Protein AF-A0A6L8U431-F1 (afdb_monomer)

Mean predicted aligned error: 9.42 Å

Foldseek 3Di:
DQVVLVVCVVPVVQQEDEDEEAPLCQVVVVVVVCLLCVPPPRHHHYHYDHDPPDPADPVPLVVDPVSVVSNVVSVVVSVCCVPPVSVVSVD

pLDDT: mean 77.89, std 9.72, range [45.16, 90.44]

Structure (mmCIF, N/CA/C/O backbone):
data_AF-A0A6L8U431-F1
#
_entry.id   AF-A0A6L8U431-F1
#
loop_
_atom_site.group_PDB
_atom_site.id
_atom_site.type_symbol
_atom_site.label_atom_id
_atom_site.label_alt_id
_atom_site.label_comp_id
_atom_site.label_asym_id
_atom_site.label_entity_id
_atom_site.label_seq_id
_atom_site.pdbx_PDB_ins_code
_atom_site.Cartn_x
_atom_site.Cartn_y
_atom_site.Cartn_z
_atom_site.occupancy
_atom_site.B_iso_or_equiv
_atom_site.auth_seq_id
_atom_site.auth_comp_id
_atom_site.auth_asym_id
_atom_site.auth_atom_id
_atom_site.pdbx_PDB_model_num
ATOM 1 N N . ALA A 1 1 ? -2.944 6.652 3.259 1.00 81.00 1 ALA A N 1
ATOM 2 C CA . ALA A 1 1 ? -3.357 5.508 4.094 1.00 81.00 1 ALA A CA 1
ATOM 3 C C . ALA A 1 1 ? -4.068 5.971 5.362 1.00 81.00 1 ALA A C 1
ATOM 5 O O . ALA A 1 1 ? -5.250 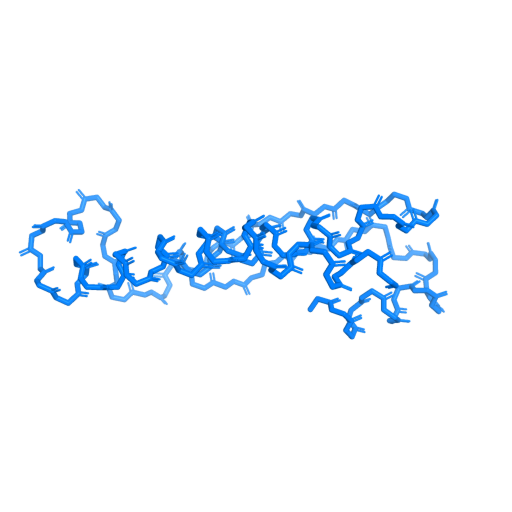5.703 5.455 1.00 81.00 1 ALA A O 1
ATOM 6 N N . VAL A 1 2 ?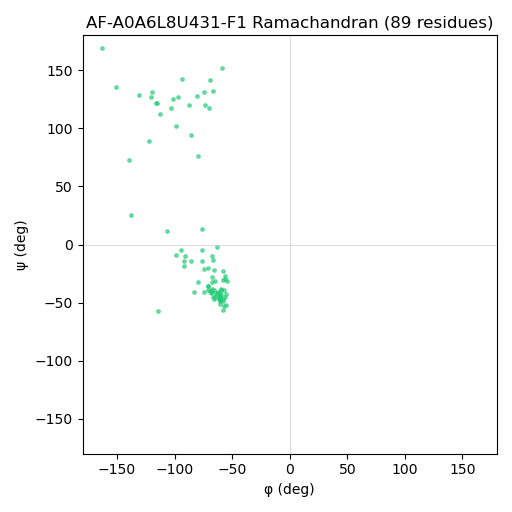 -3.422 6.716 6.272 1.00 85.56 2 VAL A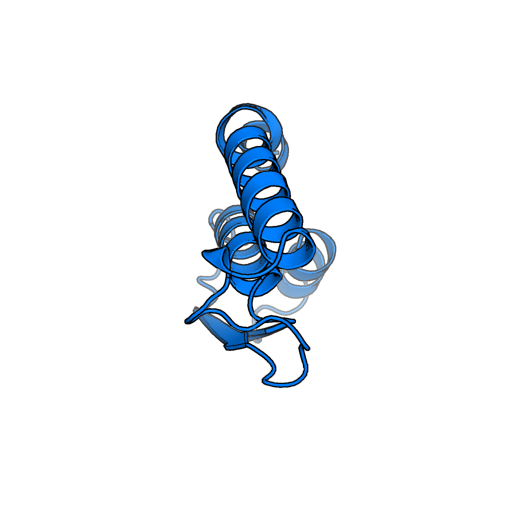 N 1
ATOM 7 C CA . VAL A 1 2 ? -4.060 7.209 7.519 1.00 85.56 2 VAL A CA 1
ATOM 8 C C . VAL A 1 2 ? -5.315 8.047 7.248 1.00 85.56 2 VAL A C 1
ATOM 10 O O . VAL A 1 2 ? -6.388 7.663 7.673 1.00 85.56 2 VAL A O 1
ATOM 13 N N . ALA A 1 3 ? -5.225 9.081 6.406 1.00 88.31 3 ALA A N 1
ATOM 14 C CA . ALA A 1 3 ? -6.403 9.881 6.043 1.00 88.31 3 ALA A CA 1
ATOM 15 C C . ALA A 1 3 ? -7.543 9.063 5.397 1.00 88.31 3 ALA A C 1
ATOM 17 O O . ALA A 1 3 ? -8.710 9.398 5.550 1.00 88.31 3 ALA A O 1
ATOM 18 N N . VAL A 1 4 ? -7.214 7.979 4.678 1.00 87.31 4 VAL A N 1
ATOM 19 C CA . VAL A 1 4 ? -8.225 7.084 4.085 1.00 87.31 4 VAL A CA 1
ATOM 20 C C . VAL A 1 4 ? -8.863 6.210 5.161 1.00 87.31 4 VAL A C 1
ATOM 22 O O . VAL A 1 4 ? -10.071 6.043 5.149 1.00 87.31 4 VAL A O 1
ATOM 25 N N . ARG A 1 5 ? -8.074 5.691 6.108 1.00 85.50 5 ARG A N 1
ATOM 26 C CA . ARG A 1 5 ? -8.578 4.972 7.284 1.00 85.50 5 ARG A CA 1
ATOM 27 C C . ARG A 1 5 ? -9.569 5.844 8.059 1.00 85.50 5 ARG A C 1
A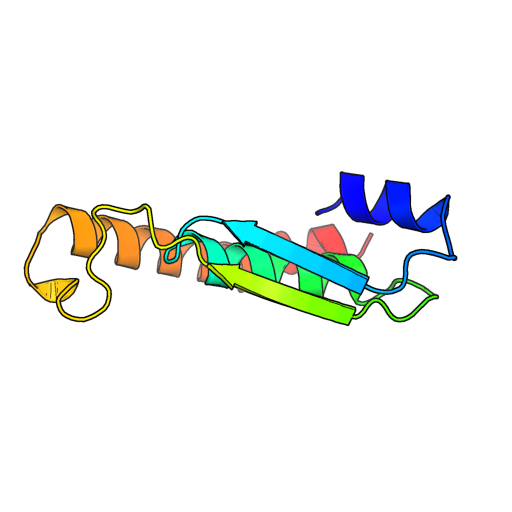TOM 29 O O . ARG A 1 5 ? -10.696 5.422 8.263 1.00 85.50 5 ARG A O 1
ATOM 36 N N . ASP A 1 6 ? -9.175 7.072 8.388 1.00 86.50 6 ASP A N 1
ATOM 37 C CA . ASP A 1 6 ? -10.015 7.984 9.170 1.00 86.50 6 ASP A CA 1
ATOM 38 C C . ASP A 1 6 ? -11.295 8.375 8.396 1.00 86.50 6 ASP A C 1
ATOM 40 O O . ASP A 1 6 ? -12.354 8.578 8.984 1.00 86.50 6 ASP A O 1
ATOM 44 N N . PHE A 1 7 ? -11.238 8.437 7.060 1.00 87.31 7 PHE A N 1
ATOM 45 C CA . PHE A 1 7 ? -12.429 8.613 6.221 1.00 87.31 7 PHE A CA 1
ATOM 46 C C . PHE A 1 7 ? -13.368 7.396 6.262 1.00 87.31 7 PHE A C 1
ATOM 48 O O . PHE A 1 7 ? -14.586 7.572 6.308 1.00 87.31 7 PHE A O 1
ATOM 55 N N . LEU A 1 8 ? -12.818 6.178 6.251 1.00 85.25 8 LEU A N 1
ATOM 56 C CA . LEU A 1 8 ? -13.592 4.933 6.308 1.00 85.25 8 LEU A CA 1
ATOM 57 C C . LEU A 1 8 ? -14.286 4.746 7.665 1.00 85.25 8 LEU A C 1
ATOM 59 O O . LEU A 1 8 ? -15.417 4.269 7.684 1.00 85.25 8 LEU A O 1
ATOM 63 N N . ASP A 1 9 ? -13.694 5.227 8.765 1.00 82.88 9 ASP A N 1
ATOM 64 C CA . ASP A 1 9 ? -14.345 5.244 10.089 1.00 82.88 9 ASP A CA 1
ATOM 65 C C . ASP A 1 9 ? -15.693 5.998 10.071 1.00 82.88 9 ASP A C 1
ATOM 67 O O . ASP A 1 9 ? -16.611 5.668 10.818 1.00 82.88 9 ASP A O 1
ATOM 71 N N . HIS A 1 10 ? -15.842 6.991 9.185 1.00 83.69 10 HIS A N 1
ATOM 72 C CA . HIS A 1 10 ? -17.064 7.788 9.040 1.00 83.69 10 HIS A CA 1
ATOM 73 C C . HIS A 1 10 ? -18.010 7.266 7.944 1.00 83.69 10 HIS A C 1
ATOM 75 O O . HIS A 1 10 ? -19.095 7.820 7.759 1.00 83.69 10 HIS A O 1
ATOM 81 N N . LYS A 1 11 ? -17.605 6.235 7.189 1.00 82.75 11 LYS A N 1
ATOM 82 C CA . LYS A 1 11 ? -18.330 5.674 6.036 1.00 82.75 11 LYS A CA 1
ATOM 83 C C . LYS A 1 11 ? -18.249 4.137 6.033 1.00 82.75 11 LYS A C 1
ATOM 85 O O . LYS A 1 11 ? -17.577 3.569 5.172 1.00 82.75 11 LYS A O 1
ATOM 90 N N . PRO A 1 12 ? -18.966 3.451 6.943 1.00 76.38 12 PRO A N 1
ATOM 91 C CA . PRO A 1 12 ? -18.898 1.992 7.078 1.00 76.38 12 PRO A CA 1
ATOM 92 C C . PRO A 1 12 ? -19.453 1.219 5.867 1.00 76.38 12 PRO A C 1
ATOM 94 O O . PRO A 1 12 ? -19.211 0.024 5.749 1.00 76.38 12 PRO A O 1
ATOM 97 N N . GLU A 1 13 ? -20.177 1.884 4.963 1.00 82.44 13 GLU A N 1
ATOM 98 C CA . GLU A 1 13 ? -20.691 1.300 3.713 1.00 82.44 13 GLU A CA 1
ATOM 99 C C . GLU A 1 13 ? -19.588 1.025 2.676 1.00 82.44 13 GLU A C 1
ATOM 101 O O . GLU A 1 13 ? -19.786 0.237 1.754 1.00 82.44 13 GLU A O 1
ATOM 106 N N . ALA A 1 14 ? -18.431 1.683 2.794 1.00 81.38 14 ALA A N 1
ATOM 107 C CA . ALA A 1 14 ? -17.323 1.514 1.862 1.00 81.38 14 ALA A CA 1
ATOM 108 C C . ALA A 1 14 ? -16.450 0.316 2.271 1.00 81.38 14 ALA A C 1
ATOM 110 O O . ALA A 1 14 ? -15.519 0.446 3.066 1.00 81.38 14 ALA A O 1
ATOM 111 N N . ASP A 1 15 ? -16.736 -0.851 1.696 1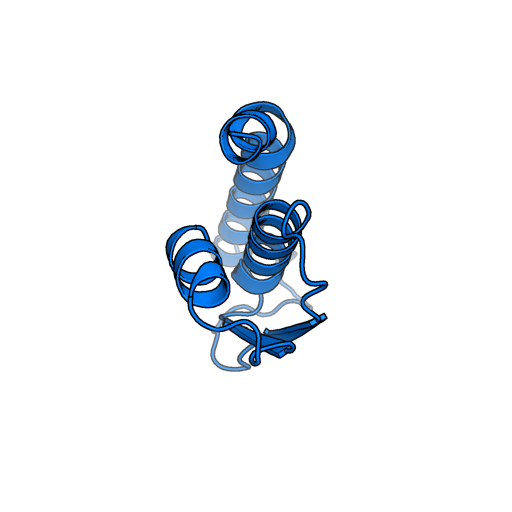.00 82.19 15 ASP A N 1
ATOM 112 C CA . ASP A 1 15 ? -16.048 -2.114 1.994 1.00 82.19 15 ASP A CA 1
ATOM 113 C C . ASP A 1 15 ? -14.841 -2.409 1.083 1.00 82.19 15 ASP A C 1
ATOM 115 O O . ASP A 1 15 ? -14.021 -3.272 1.398 1.00 82.19 15 ASP A O 1
ATOM 119 N N . THR A 1 16 ? -14.703 -1.695 -0.039 1.00 85.25 16 THR A N 1
ATOM 120 C CA . THR A 1 16 ? -13.728 -2.011 -1.089 1.00 85.25 16 THR A CA 1
ATOM 121 C C . THR A 1 16 ? -12.931 -0.781 -1.511 1.00 85.25 16 THR A C 1
ATOM 123 O O . THR A 1 16 ? -13.481 0.257 -1.876 1.00 85.25 16 THR A O 1
ATOM 126 N N . LEU A 1 17 ? -11.603 -0.912 -1.519 1.00 89.31 17 LEU A N 1
ATOM 127 C CA . LEU A 1 17 ? -10.658 0.125 -1.920 1.00 89.31 17 LEU A CA 1
ATOM 128 C C . LEU A 1 17 ? -9.801 -0.355 -3.095 1.00 89.31 17 LEU A C 1
ATOM 130 O O . LEU A 1 17 ? -9.124 -1.377 -2.997 1.00 89.31 17 LEU A O 1
ATOM 134 N N . ILE A 1 18 ? -9.751 0.422 -4.178 1.00 90.44 18 ILE A N 1
ATOM 135 C CA . ILE A 1 18 ? -8.840 0.177 -5.304 1.00 90.44 18 ILE A CA 1
ATOM 136 C C . ILE A 1 18 ? -7.670 1.158 -5.223 1.00 90.44 18 ILE A C 1
ATOM 138 O O . ILE A 1 18 ? -7.839 2.372 -5.318 1.00 90.44 18 ILE A O 1
ATOM 142 N N . LEU A 1 19 ? -6.462 0.624 -5.064 1.00 89.69 19 LEU A N 1
ATOM 143 C CA . LEU A 1 19 ? -5.219 1.382 -5.078 1.00 89.69 19 LEU A CA 1
ATOM 144 C C . LEU A 1 19 ? -4.712 1.507 -6.511 1.00 89.69 19 LEU A C 1
ATOM 146 O O . LEU A 1 19 ? -4.397 0.504 -7.151 1.00 89.69 19 LEU A O 1
ATOM 150 N N . VAL A 1 20 ? -4.578 2.743 -6.989 1.00 87.38 20 VAL A N 1
ATOM 151 C CA . VAL A 1 20 ? -3.999 3.062 -8.299 1.00 87.38 20 VAL A CA 1
ATOM 152 C C . VAL A 1 20 ? -2.712 3.854 -8.090 1.00 87.38 20 VAL A C 1
ATOM 154 O O . VAL A 1 20 ? -2.703 4.891 -7.431 1.00 87.38 20 VAL A O 1
ATOM 157 N N . SER A 1 21 ? -1.596 3.337 -8.599 1.00 84.44 21 SER A N 1
ATOM 158 C CA . SER A 1 21 ? -0.267 3.948 -8.475 1.00 84.44 21 SER A CA 1
ATOM 159 C C . SER A 1 21 ? 0.699 3.345 -9.496 1.00 84.44 21 SER A C 1
ATOM 161 O O . SER A 1 21 ? 0.400 2.315 -10.099 1.00 84.44 21 SER A O 1
ATOM 163 N N . SER A 1 22 ? 1.879 3.945 -9.662 1.00 79.56 22 SER A N 1
ATOM 164 C CA . SER A 1 22 ? 2.945 3.394 -10.509 1.00 79.56 22 SER A CA 1
ATOM 165 C C . SER A 1 22 ? 3.373 1.986 -10.050 1.00 79.56 22 SER A C 1
ATOM 167 O O . SER A 1 22 ? 3.320 1.713 -8.845 1.00 79.56 22 SER A O 1
ATOM 169 N N . PRO A 1 23 ? 3.871 1.111 -10.944 1.00 76.44 23 PRO A N 1
ATOM 170 C CA . PRO A 1 23 ? 4.207 -0.275 -10.609 1.00 76.44 23 PRO A CA 1
ATOM 171 C C . PRO A 1 23 ? 5.265 -0.400 -9.505 1.00 76.44 23 PRO A C 1
ATOM 173 O O . PRO A 1 23 ? 5.137 -1.260 -8.635 1.00 76.44 23 PRO A O 1
ATOM 176 N N . ALA A 1 24 ? 6.265 0.489 -9.509 1.00 70.75 24 ALA A N 1
ATOM 177 C CA . ALA A 1 24 ? 7.304 0.570 -8.482 1.00 70.75 24 ALA A CA 1
ATOM 178 C C . ALA A 1 24 ? 6.675 0.797 -7.092 1.00 70.75 24 ALA A C 1
ATOM 180 O O . ALA A 1 24 ? 6.749 -0.048 -6.196 1.00 70.75 24 ALA A O 1
ATOM 181 N N . HIS A 1 25 ? 5.884 1.865 -6.970 1.00 81.00 25 HIS A N 1
ATOM 182 C CA . HIS A 1 25 ? 5.275 2.265 -5.701 1.00 81.00 25 HIS A CA 1
ATOM 183 C C . HIS A 1 25 ? 4.074 1.424 -5.269 1.00 81.00 25 HIS A C 1
ATOM 185 O O . HIS A 1 25 ? 3.696 1.481 -4.096 1.00 81.00 25 HIS A O 1
ATOM 191 N N . MET A 1 26 ? 3.496 0.617 -6.164 1.00 85.56 26 MET A N 1
ATOM 192 C CA . MET A 1 26 ? 2.322 -0.201 -5.860 1.00 85.56 26 MET A CA 1
ATOM 193 C C . MET A 1 26 ? 2.595 -1.198 -4.731 1.00 85.56 26 MET A C 1
ATOM 195 O O . MET A 1 26 ? 1.780 -1.332 -3.820 1.00 85.56 26 MET A O 1
ATOM 199 N N . ARG A 1 27 ? 3.770 -1.844 -4.723 1.00 82.00 27 ARG A N 1
ATOM 200 C CA . ARG A 1 27 ? 4.140 -2.805 -3.665 1.00 82.00 27 ARG A CA 1
ATOM 201 C C . ARG A 1 27 ? 4.160 -2.151 -2.287 1.00 82.00 27 ARG A C 1
ATOM 203 O O . ARG A 1 27 ? 3.587 -2.676 -1.332 1.00 82.00 27 ARG A O 1
ATOM 210 N N . ARG A 1 28 ? 4.796 -0.983 -2.184 1.00 83.88 28 ARG A N 1
ATOM 211 C CA . ARG A 1 28 ? 4.878 -0.232 -0.928 1.00 83.88 28 ARG A CA 1
ATOM 212 C C . ARG A 1 28 ? 3.511 0.313 -0.518 1.00 83.88 28 ARG A C 1
ATOM 214 O O . ARG A 1 28 ? 3.157 0.221 0.653 1.00 83.88 28 ARG A O 1
ATOM 221 N N . ALA A 1 29 ? 2.733 0.836 -1.464 1.00 86.88 29 ALA A N 1
ATOM 222 C CA . ALA A 1 29 ? 1.375 1.302 -1.205 1.00 86.88 29 ALA A CA 1
ATOM 223 C C . ALA A 1 29 ? 0.505 0.173 -0.635 1.00 86.88 29 ALA A C 1
ATOM 225 O O . ALA A 1 29 ? -0.089 0.350 0.427 1.00 86.88 29 ALA A O 1
ATOM 226 N N . ALA A 1 30 ? 0.514 -1.006 -1.264 1.00 86.94 30 ALA A N 1
ATOM 227 C CA . ALA A 1 30 ? -0.210 -2.178 -0.785 1.00 86.94 30 ALA A CA 1
ATOM 228 C C . ALA A 1 30 ? 0.185 -2.546 0.653 1.00 86.94 30 ALA A C 1
ATOM 230 O O . ALA A 1 30 ? -0.687 -2.764 1.490 1.00 86.94 30 ALA A O 1
ATOM 231 N N . LEU A 1 31 ? 1.483 -2.561 0.974 1.00 85.50 31 LEU A N 1
ATOM 232 C CA . LEU A 1 31 ? 1.971 -2.867 2.322 1.00 85.50 31 LEU A CA 1
ATOM 233 C C . LEU A 1 31 ? 1.472 -1.852 3.366 1.00 85.50 31 LEU A C 1
ATOM 235 O O . LEU A 1 31 ? 0.995 -2.242 4.434 1.00 85.50 31 LEU A O 1
ATOM 239 N N . ILE A 1 32 ? 1.563 -0.555 3.055 1.00 87.44 32 ILE A N 1
ATOM 240 C CA . ILE A 1 32 ? 1.152 0.526 3.960 1.00 87.44 32 ILE A CA 1
ATOM 241 C C . ILE A 1 32 ? -0.360 0.481 4.197 1.00 87.44 32 ILE A C 1
ATOM 243 O O . ILE A 1 32 ? -0.797 0.559 5.344 1.00 87.44 32 ILE A O 1
ATOM 247 N N . PHE A 1 33 ? -1.162 0.338 3.139 1.00 90.00 33 PHE A N 1
ATOM 248 C CA . PHE A 1 33 ? -2.621 0.294 3.253 1.00 90.00 33 PHE A CA 1
ATOM 249 C C . PHE A 1 33 ? -3.105 -0.957 3.984 1.00 90.00 33 PHE A C 1
ATOM 251 O O . PHE A 1 33 ? -3.888 -0.826 4.921 1.00 90.00 33 PHE A O 1
ATOM 258 N N . ASN A 1 34 ? -2.562 -2.138 3.659 1.00 86.94 34 ASN A N 1
ATOM 259 C CA . ASN A 1 34 ? -2.843 -3.359 4.420 1.00 86.94 34 ASN A CA 1
ATOM 260 C C . ASN A 1 34 ? -2.529 -3.167 5.904 1.00 86.94 34 ASN A C 1
ATOM 262 O O . ASN A 1 34 ? -3.297 -3.577 6.767 1.00 86.94 34 ASN A O 1
ATOM 266 N N . ARG A 1 35 ? -1.404 -2.519 6.230 1.00 85.31 35 ARG A N 1
ATOM 267 C CA . ARG A 1 35 ? -1.010 -2.309 7.623 1.00 85.31 35 ARG A CA 1
ATOM 268 C C . ARG A 1 35 ? -1.888 -1.292 8.349 1.00 85.31 35 ARG A C 1
ATOM 270 O O . ARG A 1 35 ? -2.145 -1.505 9.534 1.00 85.31 35 ARG A O 1
ATOM 277 N N . ALA A 1 36 ? -2.292 -0.216 7.679 1.00 87.00 36 ALA A N 1
ATOM 278 C CA . ALA A 1 36 ? -3.120 0.845 8.248 1.00 87.00 36 ALA A CA 1
ATOM 279 C C . ALA A 1 36 ? -4.569 0.394 8.486 1.00 87.00 36 ALA A C 1
ATOM 281 O O . ALA A 1 36 ? -5.166 0.791 9.480 1.00 87.00 36 ALA A O 1
ATOM 282 N N . LEU A 1 37 ? -5.105 -0.457 7.606 1.00 85.00 37 LEU A N 1
ATOM 283 C CA . LEU A 1 37 ? -6.483 -0.951 7.683 1.00 85.00 37 LEU A CA 1
ATOM 284 C C . LEU A 1 37 ? -6.616 -2.263 8.476 1.00 85.00 37 LEU A C 1
ATOM 286 O O . LEU A 1 37 ? -7.718 -2.653 8.827 1.00 85.00 37 LEU A O 1
ATOM 290 N N . ARG A 1 38 ? -5.508 -2.928 8.835 1.00 82.38 38 ARG A N 1
ATOM 291 C CA . ARG A 1 38 ? -5.516 -4.224 9.548 1.00 82.38 38 ARG A CA 1
ATOM 292 C C . ARG A 1 38 ? -6.317 -4.247 10.855 1.00 82.38 38 ARG A C 1
ATOM 294 O O . ARG A 1 38 ? -6.774 -5.312 11.250 1.00 82.38 38 ARG A O 1
ATOM 301 N N . TYR A 1 39 ? -6.386 -3.121 11.561 1.00 76.44 39 TYR A N 1
ATOM 302 C CA . TYR A 1 39 ? -7.049 -3.021 12.867 1.00 76.44 39 TYR A CA 1
ATOM 303 C C . TYR A 1 39 ? -8.384 -2.278 12.802 1.00 76.44 39 TYR A C 1
ATOM 305 O O . TYR A 1 39 ? -8.920 -1.904 13.839 1.00 76.44 39 TYR A O 1
ATOM 313 N N . GLN A 1 40 ? -8.897 -2.038 11.596 1.00 77.62 40 GLN A N 1
ATOM 314 C CA . GLN A 1 40 ? -10.231 -1.488 11.428 1.00 77.62 40 GLN A CA 1
ATOM 315 C C . GLN A 1 40 ? -11.283 -2.525 11.851 1.00 77.62 40 GLN A C 1
ATOM 317 O O . GLN A 1 40 ? -11.094 -3.718 11.597 1.00 77.62 40 GLN A O 1
ATOM 322 N N . PRO A 1 41 ? -12.374 -2.097 12.510 1.00 74.56 41 PRO A N 1
ATOM 323 C CA . PRO A 1 41 ? -13.437 -2.999 12.947 1.00 74.56 41 PRO A CA 1
ATOM 324 C C . PRO A 1 41 ? -14.211 -3.597 11.764 1.00 74.56 41 PRO A C 1
ATOM 326 O O . PRO A 1 41 ? -14.711 -4.716 11.864 1.00 74.56 41 PRO A O 1
ATOM 329 N N . VAL A 1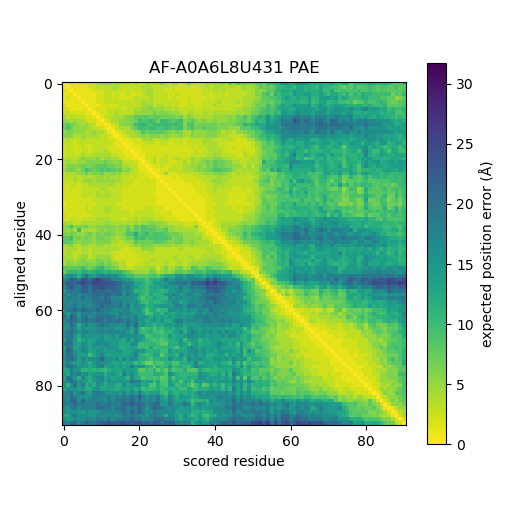 42 ? -14.276 -2.877 10.640 1.00 77.69 42 VAL A N 1
ATOM 330 C CA . VAL A 1 42 ? -14.888 -3.348 9.394 1.00 77.69 42 VAL A CA 1
ATOM 331 C C . VAL A 1 42 ? -13.791 -3.887 8.466 1.00 77.69 42 VAL A C 1
ATOM 333 O O . VAL A 1 42 ? -12.808 -3.183 8.215 1.00 77.69 42 VAL A O 1
ATOM 336 N N . PRO A 1 43 ? -13.914 -5.125 7.951 1.00 76.38 43 PRO A N 1
ATOM 337 C CA . PRO A 1 43 ? -12.948 -5.673 7.009 1.00 76.38 43 PRO A CA 1
ATOM 338 C C . PRO A 1 43 ? -13.052 -4.955 5.658 1.00 76.38 43 PRO A C 1
ATOM 340 O O . PRO A 1 43 ? -14.073 -5.038 4.983 1.00 76.38 43 PRO A O 1
ATOM 343 N N . VAL A 1 44 ? -11.977 -4.274 5.253 1.00 82.38 44 VAL A N 1
ATOM 344 C CA . VAL A 1 44 ? -11.890 -3.571 3.963 1.00 82.38 44 VAL A CA 1
ATOM 345 C C . VAL A 1 44 ? -11.091 -4.409 2.965 1.00 82.38 44 VAL A C 1
ATOM 347 O O . VAL A 1 44 ? -9.940 -4.771 3.225 1.00 82.38 44 VAL A O 1
ATOM 350 N N . THR A 1 45 ? -11.676 -4.686 1.802 1.00 85.62 45 THR A N 1
ATOM 351 C CA . THR A 1 45 ? -11.022 -5.381 0.688 1.00 85.62 45 THR A CA 1
ATOM 352 C C . THR A 1 45 ? -10.148 -4.412 -0.101 1.00 85.62 45 THR A C 1
ATOM 354 O O . THR A 1 45 ? -10.605 -3.355 -0.529 1.00 85.62 45 THR A O 1
ATOM 357 N N . ILE A 1 46 ? -8.878 -4.766 -0.323 1.00 87.50 46 ILE A N 1
ATOM 358 C CA . ILE A 1 46 ? -7.906 -3.909 -1.017 1.00 87.50 46 ILE A CA 1
ATOM 359 C C . ILE A 1 46 ? -7.530 -4.533 -2.366 1.00 87.50 46 ILE A C 1
ATOM 361 O O . ILE A 1 46 ? -6.839 -5.550 -2.416 1.00 87.50 46 ILE A O 1
ATOM 365 N N . GLY A 1 47 ? -7.931 -3.890 -3.462 1.00 87.31 47 GLY A N 1
ATOM 366 C CA . GLY A 1 47 ? -7.480 -4.191 -4.821 1.00 87.31 47 GLY A CA 1
ATOM 367 C C . GLY A 1 47 ? -6.291 -3.317 -5.225 1.00 87.31 47 GLY A C 1
ATOM 368 O O . GLY A 1 47 ? -6.238 -2.141 -4.881 1.00 87.31 47 GLY A O 1
ATOM 369 N N . CYS A 1 48 ? -5.326 -3.866 -5.966 1.00 86.12 48 CYS A N 1
ATOM 370 C CA . CYS A 1 48 ? -4.178 -3.117 -6.489 1.00 86.12 48 CYS A CA 1
ATOM 371 C C . CYS A 1 48 ? -4.218 -3.095 -8.019 1.00 86.12 48 CYS A C 1
ATOM 373 O O . CYS A 1 48 ? -4.174 -4.148 -8.649 1.00 86.12 48 CYS A O 1
ATOM 375 N N . SER A 1 49 ? -4.252 -1.901 -8.610 1.00 85.56 49 SER A N 1
ATOM 376 C CA . SER A 1 49 ? -4.256 -1.685 -10.058 1.00 85.56 49 SER A CA 1
ATOM 377 C C . SER A 1 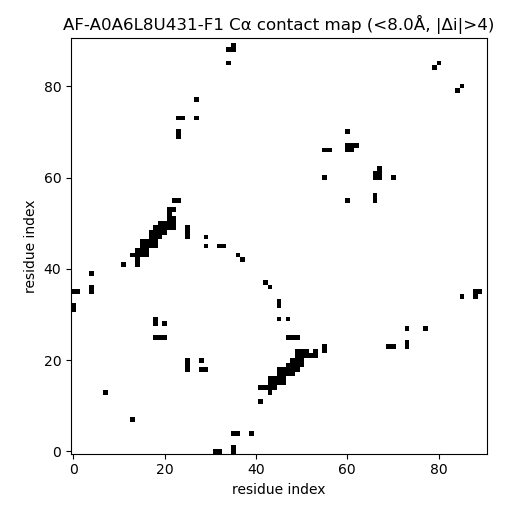49 ? -3.062 -0.811 -10.455 1.00 85.56 49 SER A C 1
ATOM 379 O O . SER A 1 49 ? -3.159 0.421 -10.428 1.00 85.56 49 SER A O 1
ATOM 381 N N . PRO A 1 50 ? -1.892 -1.408 -10.753 1.00 78.69 50 PRO A N 1
ATOM 382 C CA . PRO A 1 50 ? -0.710 -0.645 -11.131 1.00 78.69 50 PRO A CA 1
ATOM 383 C C . PRO A 1 50 ? -0.927 0.045 -12.481 1.00 78.69 50 PRO A C 1
ATOM 385 O O . PRO A 1 50 ? -1.365 -0.578 -13.444 1.00 78.69 50 PRO A O 1
ATOM 388 N N . SER A 1 51 ? -0.609 1.335 -12.570 1.00 73.94 51 SER A N 1
ATOM 389 C CA . SER A 1 51 ? -0.728 2.087 -13.818 1.00 73.94 51 SER A CA 1
ATOM 390 C C . SER A 1 51 ? 0.397 1.710 -14.784 1.00 73.94 51 SER A C 1
ATOM 392 O O . SER A 1 51 ? 1.567 1.791 -14.417 1.00 73.94 51 SER A O 1
ATOM 394 N N . SER A 1 52 ? 0.071 1.405 -16.040 1.00 61.12 52 SER A N 1
ATOM 395 C CA . SER A 1 52 ? 1.055 1.121 -17.103 1.00 61.12 52 SER A CA 1
ATOM 396 C C . SER A 1 52 ? 1.894 2.343 -17.515 1.00 61.12 52 SER A C 1
ATOM 398 O O . SER A 1 52 ? 2.872 2.210 -18.245 1.00 61.12 52 SER A O 1
ATOM 400 N N . TYR A 1 53 ? 1.528 3.537 -17.039 1.00 52.84 53 TYR A N 1
ATOM 401 C CA . TYR A 1 53 ? 2.237 4.795 -17.270 1.00 52.84 53 TYR A CA 1
ATOM 402 C C . TYR A 1 53 ? 3.451 4.920 -16.337 1.00 52.84 53 TYR A C 1
ATOM 404 O O . TYR A 1 53 ? 3.441 5.631 -15.334 1.00 52.84 53 TYR A O 1
ATOM 412 N N . SER A 1 54 ? 4.521 4.197 -16.649 1.00 55.16 54 SER A N 1
ATOM 413 C CA . SER A 1 54 ? 5.837 4.467 -16.074 1.00 55.16 54 SER A CA 1
ATOM 414 C C . SER A 1 54 ? 6.921 4.052 -17.056 1.00 55.16 54 SER A C 1
ATOM 416 O O . SER A 1 54 ? 6.870 2.943 -17.577 1.00 55.16 54 SER A O 1
ATOM 418 N N . GLY A 1 55 ? 7.943 4.889 -17.251 1.00 57.75 55 GLY A N 1
ATOM 419 C CA . GLY A 1 55 ? 9.151 4.516 -18.005 1.00 57.75 55 GLY A CA 1
ATOM 420 C C . GLY A 1 55 ? 9.966 3.379 -17.364 1.00 57.75 55 GLY A C 1
ATOM 421 O O . GLY A 1 55 ? 10.976 2.962 -17.927 1.00 57.75 55 GLY A O 1
ATOM 422 N N . PHE A 1 56 ? 9.525 2.890 -16.201 1.00 63.25 56 PHE A N 1
ATOM 423 C CA . PHE A 1 56 ? 10.092 1.767 -15.472 1.00 63.25 56 PHE A CA 1
ATOM 424 C C . PHE A 1 56 ? 9.741 0.450 -16.165 1.00 63.25 56 PHE A C 1
ATOM 426 O O . PHE A 1 56 ? 8.567 0.103 -16.307 1.00 63.25 56 PHE A O 1
ATOM 433 N N . ASN A 1 57 ? 10.768 -0.294 -16.572 1.00 65.00 57 ASN A N 1
ATOM 434 C CA . ASN A 1 57 ? 10.607 -1.616 -17.160 1.00 65.00 57 ASN A CA 1
ATOM 435 C C . ASN A 1 57 ? 10.854 -2.699 -16.091 1.00 65.00 57 ASN A C 1
ATOM 437 O O . ASN A 1 57 ? 12.016 -2.992 -15.788 1.00 65.00 57 ASN A O 1
ATOM 441 N N . PRO A 1 58 ? 9.801 -3.323 -15.528 1.00 66.25 58 PRO A N 1
ATOM 442 C CA . PRO A 1 58 ? 9.952 -4.320 -14.472 1.00 66.25 58 PRO A CA 1
ATOM 443 C C . PRO A 1 58 ? 10.658 -5.599 -14.941 1.00 66.25 58 PRO A C 1
ATOM 445 O O . PRO A 1 58 ? 11.238 -6.290 -14.111 1.00 66.25 58 PRO A O 1
ATOM 448 N N . ASP A 1 59 ? 10.674 -5.898 -16.242 1.00 68.31 59 ASP A N 1
ATOM 449 C CA . ASP A 1 59 ? 11.306 -7.110 -16.783 1.00 68.31 59 ASP A CA 1
ATOM 450 C C . ASP A 1 59 ? 12.802 -6.929 -17.052 1.00 68.31 59 ASP A C 1
ATOM 452 O O . ASP A 1 59 ? 13.516 -7.896 -17.306 1.00 68.31 59 ASP A O 1
ATOM 456 N N . LYS A 1 60 ? 13.293 -5.683 -17.056 1.00 75.25 60 LYS A N 1
ATOM 457 C CA . LYS A 1 60 ? 14.690 -5.346 -17.380 1.00 75.25 60 LYS A CA 1
ATOM 458 C C . LYS A 1 60 ? 15.269 -4.284 -16.450 1.00 75.25 60 LYS A C 1
ATOM 460 O O . LYS A 1 60 ? 16.223 -3.602 -16.824 1.00 75.25 60 LYS A O 1
ATOM 465 N N . TRP A 1 61 ? 14.734 -4.168 -15.237 1.00 72.38 61 TRP A N 1
ATOM 466 C CA . TRP A 1 61 ? 15.130 -3.150 -14.259 1.00 72.38 61 TRP A CA 1
ATOM 467 C C . TRP A 1 61 ? 16.635 -3.176 -13.939 1.00 72.38 61 TRP A C 1
ATOM 469 O O . TRP A 1 61 ? 17.222 -2.145 -13.637 1.00 72.38 61 TRP A O 1
ATOM 479 N N . TRP A 1 62 ? 17.297 -4.332 -14.071 1.00 75.56 62 TRP A N 1
ATOM 480 C CA . TRP A 1 62 ? 18.743 -4.478 -13.863 1.00 75.56 62 TRP A CA 1
ATOM 481 C C . TRP A 1 62 ? 19.611 -3.941 -15.013 1.00 75.56 62 TRP A C 1
ATOM 483 O O . TRP A 1 62 ? 20.835 -3.979 -14.921 1.00 75.56 62 TRP A O 1
ATOM 493 N N . ARG A 1 63 ? 19.020 -3.481 -16.124 1.00 78.94 63 ARG A N 1
ATOM 494 C CA . ARG A 1 63 ? 19.773 -2.986 -17.291 1.00 78.94 63 ARG A CA 1
ATOM 495 C C . ARG A 1 63 ? 20.039 -1.484 -17.265 1.00 78.94 63 ARG A C 1
ATOM 497 O O . ARG A 1 63 ? 20.910 -1.026 -18.000 1.00 78.94 63 ARG A O 1
ATOM 504 N N . ARG A 1 64 ? 19.299 -0.711 -16.466 1.00 75.44 64 ARG A N 1
ATOM 505 C CA . ARG A 1 64 ? 19.436 0.750 -16.380 1.00 75.44 64 ARG A CA 1
ATOM 506 C C . ARG A 1 64 ? 19.813 1.155 -14.966 1.00 75.44 64 ARG A C 1
ATOM 508 O O . ARG A 1 64 ? 19.173 0.741 -14.007 1.00 75.44 64 ARG A O 1
ATOM 515 N N . LYS A 1 65 ? 20.831 2.007 -14.836 1.00 77.75 65 LYS A N 1
ATOM 516 C CA . LYS A 1 65 ? 21.303 2.504 -13.534 1.00 77.75 65 LYS A CA 1
ATOM 517 C C . LYS A 1 65 ? 20.187 3.195 -12.741 1.00 77.75 65 LYS A C 1
ATOM 519 O O . LYS A 1 65 ? 20.093 2.993 -11.536 1.00 77.75 65 LYS A O 1
ATOM 524 N N . GLU A 1 66 ? 19.340 3.957 -13.426 1.00 75.31 66 GLU A N 1
ATOM 525 C CA . GLU A 1 66 ? 18.173 4.643 -12.855 1.00 75.31 66 GLU A CA 1
ATOM 526 C C . GLU A 1 66 ? 17.169 3.652 -12.245 1.00 75.31 66 GLU A C 1
ATOM 528 O O . GLU A 1 66 ? 16.763 3.803 -11.093 1.00 75.31 66 GLU A O 1
ATOM 533 N N . ASP A 1 67 ? 16.834 2.588 -12.980 1.00 71.81 67 ASP A N 1
ATOM 534 C CA . ASP A 1 67 ? 15.897 1.556 -12.529 1.00 71.81 67 ASP A CA 1
ATOM 535 C C . ASP A 1 67 ? 16.477 0.741 -11.360 1.00 71.81 67 ASP A C 1
ATOM 537 O O . ASP A 1 67 ? 15.768 0.463 -10.392 1.00 71.81 67 ASP A O 1
ATOM 541 N N . ILE A 1 68 ? 17.781 0.433 -11.384 1.00 79.75 68 ILE A N 1
ATOM 542 C CA . ILE A 1 68 ? 18.487 -0.217 -10.264 1.00 79.75 68 ILE A CA 1
ATOM 543 C C . ILE A 1 68 ? 18.410 0.652 -9.005 1.00 79.75 68 ILE A C 1
ATOM 545 O O . ILE A 1 68 ? 18.067 0.155 -7.931 1.00 79.75 68 ILE A O 1
ATOM 549 N N . GLN A 1 69 ? 18.723 1.946 -9.123 1.00 81.19 69 GLN A N 1
ATOM 550 C CA . GLN A 1 69 ? 18.668 2.879 -7.996 1.00 81.19 69 GLN A CA 1
ATOM 551 C C . GLN A 1 69 ? 17.249 3.007 -7.439 1.00 81.19 69 GLN A C 1
ATOM 553 O O . GLN A 1 69 ? 17.073 3.008 -6.218 1.00 81.19 69 GLN A O 1
ATOM 558 N N . SER A 1 70 ? 16.244 3.056 -8.316 1.00 77.62 70 SER A N 1
ATOM 559 C CA . SER A 1 70 ? 14.834 3.099 -7.928 1.00 77.62 70 SER A CA 1
ATOM 560 C C . SER A 1 70 ? 14.438 1.854 -7.127 1.00 77.62 70 SER A C 1
ATOM 562 O O . SER A 1 70 ? 13.961 1.972 -5.997 1.00 77.62 70 SER A O 1
ATOM 564 N N . VAL A 1 71 ? 14.751 0.659 -7.644 1.00 77.56 71 VAL A N 1
ATOM 565 C CA . VAL A 1 71 ? 14.446 -0.620 -6.985 1.00 77.56 71 VAL A CA 1
ATOM 566 C C . VAL A 1 71 ? 15.159 -0.735 -5.634 1.00 77.56 71 VAL A C 1
ATOM 568 O O . VAL A 1 71 ? 14.523 -1.058 -4.632 1.00 77.56 71 VAL A O 1
ATOM 571 N N . MET A 1 72 ? 16.457 -0.423 -5.560 1.00 82.06 72 MET A N 1
ATOM 572 C CA . MET A 1 72 ? 17.220 -0.482 -4.304 1.00 82.06 72 MET A CA 1
ATOM 573 C C . MET A 1 72 ? 16.713 0.519 -3.260 1.00 82.06 72 MET A C 1
ATOM 575 O O . MET A 1 72 ? 16.552 0.162 -2.092 1.00 82.06 72 MET A O 1
ATOM 579 N N . SER A 1 73 ? 16.407 1.756 -3.669 1.00 81.44 73 SER A N 1
ATOM 580 C CA . SER A 1 73 ? 15.806 2.757 -2.779 1.00 81.44 73 SER A CA 1
ATOM 581 C C . SER A 1 73 ? 14.465 2.274 -2.230 1.00 81.44 73 SER A C 1
ATOM 583 O O . SER A 1 73 ? 14.157 2.475 -1.055 1.00 81.44 73 SER A O 1
ATOM 585 N N . GLU A 1 74 ? 13.667 1.613 -3.063 1.00 78.00 74 GLU A N 1
ATOM 586 C CA . GLU A 1 74 ? 12.369 1.089 -2.668 1.00 78.00 74 GLU A CA 1
ATOM 587 C C . GLU A 1 74 ? 12.484 -0.088 -1.695 1.00 78.00 74 GLU A C 1
ATOM 589 O O . GLU A 1 74 ? 11.766 -0.108 -0.695 1.00 78.00 74 GLU A O 1
ATOM 594 N N . TYR A 1 75 ? 13.442 -0.999 -1.897 1.00 81.19 75 TYR A N 1
ATOM 595 C CA . TYR A 1 75 ? 13.743 -2.057 -0.926 1.00 81.19 75 TYR A CA 1
ATOM 596 C C . TYR A 1 75 ? 14.189 -1.490 0.424 1.00 81.19 75 TYR A C 1
ATOM 598 O O . TYR A 1 75 ? 13.672 -1.915 1.455 1.00 81.19 75 TYR A O 1
ATOM 606 N N . LEU A 1 76 ? 15.078 -0.491 0.439 1.00 84.44 76 LEU A N 1
ATOM 607 C CA . LEU A 1 76 ? 15.500 0.170 1.680 1.00 84.44 76 LEU A CA 1
ATOM 608 C C . LEU A 1 76 ? 14.316 0.816 2.409 1.00 84.44 76 LEU A C 1
ATOM 610 O O . LEU A 1 76 ? 14.176 0.655 3.620 1.00 84.44 76 LEU A O 1
ATOM 614 N N . LYS A 1 77 ? 13.424 1.493 1.676 1.00 79.50 77 LYS A N 1
ATOM 615 C CA . LYS A 1 77 ? 12.202 2.091 2.237 1.00 79.50 77 LYS A CA 1
ATOM 616 C C . LYS A 1 77 ? 11.254 1.032 2.801 1.00 79.50 77 LYS A C 1
ATOM 618 O O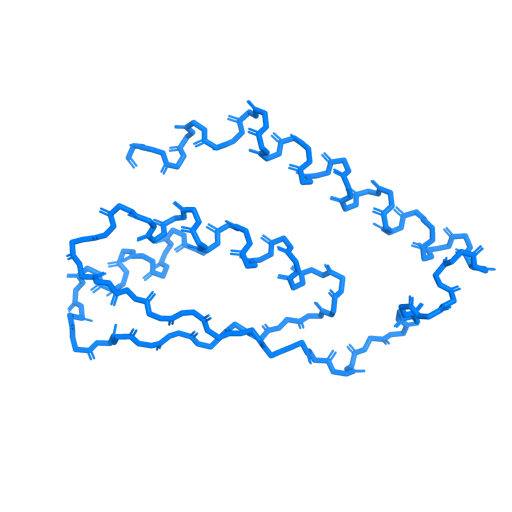 . LYS A 1 77 ? 10.706 1.234 3.879 1.00 79.50 77 LYS A O 1
ATOM 623 N N . ILE A 1 78 ? 11.075 -0.099 2.115 1.00 79.06 78 ILE A N 1
ATOM 624 C CA . ILE A 1 78 ? 10.248 -1.212 2.607 1.00 79.06 78 ILE A CA 1
ATOM 625 C C . ILE A 1 78 ? 10.855 -1.820 3.877 1.00 79.06 78 ILE A C 1
ATOM 627 O O . ILE A 1 78 ? 10.133 -2.027 4.850 1.00 79.06 78 ILE A O 1
ATOM 631 N N . CYS A 1 79 ? 12.168 -2.065 3.904 1.00 80.31 79 CYS A N 1
ATOM 632 C CA . CYS A 1 79 ? 12.862 -2.568 5.090 1.00 80.31 79 CYS A CA 1
ATOM 633 C C . CYS A 1 79 ? 12.742 -1.596 6.269 1.00 80.31 79 CYS A C 1
ATOM 635 O O . CYS A 1 79 ? 12.400 -2.018 7.373 1.00 80.31 79 CYS A O 1
ATOM 637 N N . SER A 1 80 ? 12.948 -0.298 6.026 1.00 79.50 80 SER A N 1
ATOM 638 C CA . SER A 1 80 ? 12.757 0.753 7.032 1.00 79.50 80 SER A CA 1
ATOM 639 C C . SER A 1 80 ? 11.330 0.746 7.584 1.00 79.50 80 SER A C 1
ATOM 641 O O . SER A 1 80 ? 11.129 0.713 8.799 1.00 79.50 80 SER A O 1
ATOM 643 N N . PHE A 1 81 ? 10.330 0.671 6.702 1.00 74.62 81 PHE A N 1
ATOM 644 C CA . PHE A 1 81 ? 8.929 0.614 7.106 1.00 74.62 81 PHE A CA 1
ATOM 645 C C . PHE A 1 81 ? 8.622 -0.629 7.953 1.00 74.62 81 PHE A C 1
ATOM 647 O O . PHE A 1 81 ? 7.940 -0.542 8.974 1.00 74.62 81 PHE A O 1
ATOM 654 N N . LEU A 1 82 ? 9.131 -1.799 7.555 1.00 75.81 82 LEU A N 1
ATOM 655 C CA . LEU A 1 82 ? 8.902 -3.054 8.271 1.00 75.81 82 LEU A CA 1
ATOM 656 C C . LEU A 1 82 ? 9.548 -3.069 9.662 1.00 75.81 82 LEU A C 1
ATOM 658 O O . LEU A 1 82 ? 8.934 -3.598 10.593 1.00 75.81 82 LEU A O 1
ATOM 662 N N . LEU A 1 83 ? 10.753 -2.510 9.794 1.00 74.62 83 LEU A N 1
ATOM 663 C CA . LEU A 1 83 ? 11.533 -2.528 11.033 1.00 74.62 83 LEU A CA 1
ATOM 664 C C . LEU A 1 83 ? 11.121 -1.423 12.016 1.00 74.62 83 LEU A C 1
ATOM 666 O O . LEU A 1 83 ? 11.019 -1.694 13.214 1.00 74.62 83 LEU A O 1
ATOM 670 N N . PHE A 1 84 ? 10.845 -0.212 11.527 1.00 71.69 84 PHE A N 1
ATOM 671 C CA . PHE A 1 84 ? 10.656 0.973 12.370 1.00 71.69 84 PHE A CA 1
ATOM 672 C C . PHE A 1 84 ? 9.221 1.521 12.317 1.00 71.69 84 PHE A C 1
ATOM 674 O O . PHE A 1 84 ? 8.539 1.557 13.343 1.00 71.69 84 PHE A O 1
ATOM 681 N N . GLU A 1 85 ? 8.703 1.873 11.136 1.00 64.12 85 GLU A N 1
ATOM 682 C CA . GLU A 1 85 ? 7.414 2.592 11.015 1.00 64.12 85 GLU A CA 1
ATOM 683 C C . GLU A 1 85 ? 6.184 1.708 11.272 1.00 64.12 85 GLU A C 1
ATOM 685 O O . GLU A 1 85 ? 5.114 2.193 11.647 1.00 64.12 85 GLU A O 1
ATOM 690 N N . LYS A 1 86 ? 6.316 0.380 11.155 1.00 60.16 86 LYS A N 1
ATOM 691 C CA . LYS A 1 86 ? 5.223 -0.564 11.439 1.00 60.16 86 LYS A CA 1
ATOM 692 C C . LYS A 1 86 ? 4.683 -0.432 12.870 1.00 60.16 86 LYS A C 1
ATOM 694 O O . LYS A 1 86 ? 3.550 -0.858 13.114 1.00 60.16 86 LYS A O 1
ATOM 699 N N . ARG A 1 87 ? 5.463 0.099 13.821 1.00 58.38 87 ARG A N 1
ATOM 700 C CA . ARG A 1 87 ? 5.032 0.309 15.217 1.00 58.38 87 ARG A CA 1
ATOM 701 C C . ARG A 1 87 ? 4.172 1.561 15.390 1.00 58.38 87 ARG A C 1
ATOM 703 O O . ARG A 1 87 ? 3.245 1.524 16.192 1.00 58.38 87 ARG A O 1
ATOM 710 N N . GLU A 1 88 ? 4.412 2.599 14.597 1.00 60.22 88 GLU A N 1
ATOM 711 C CA . GLU A 1 88 ? 3.695 3.880 14.684 1.00 60.22 88 GLU A CA 1
ATOM 712 C C . GLU A 1 88 ? 2.248 3.755 14.186 1.00 60.22 88 GLU A C 1
ATOM 714 O O . GLU A 1 88 ? 1.327 4.275 14.801 1.00 60.22 88 GLU A O 1
ATOM 719 N N . LEU A 1 89 ? 2.009 2.929 13.160 1.00 58.75 89 LEU A N 1
ATOM 720 C CA . LEU A 1 89 ? 0.666 2.604 12.646 1.00 58.75 89 LEU A CA 1
ATOM 721 C C . LEU A 1 89 ? -0.121 1.606 13.526 1.00 58.75 89 LEU A C 1
ATOM 723 O O . LEU A 1 89 ? -1.059 0.954 13.058 1.00 58.75 89 LEU A O 1
ATOM 727 N N . LYS A 1 90 ? 0.327 1.340 14.759 1.00 53.12 90 LYS A N 1
ATOM 728 C CA . LYS A 1 90 ? -0.417 0.538 15.749 1.00 53.12 90 LYS A CA 1
ATOM 729 C C . LYS A 1 90 ? -1.163 1.419 16.765 1.00 53.12 90 LYS A C 1
ATOM 731 O O . LYS A 1 90 ? -1.906 0.854 17.559 1.00 53.12 90 LYS A O 1
ATOM 736 N N . ARG A 1 91 ? -0.927 2.736 16.763 1.00 45.16 91 ARG A N 1
ATOM 737 C CA . ARG A 1 91 ? -1.655 3.699 17.595 1.00 45.16 91 ARG A CA 1
ATOM 738 C C . ARG A 1 91 ? -2.955 4.140 16.939 1.00 45.16 91 ARG A C 1
ATOM 740 O O . ARG A 1 91 ? -2.970 4.314 15.696 1.00 45.16 91 ARG A O 1
#

Secondary structure (DSSP, 8-state):
-HHHHHHHHT-TT--EEEEEE-HHHHHHHHHHHHHHHTT-SSPPEEEEEE-S--S--TTSGGGSHHHHHHHHHHHHHHHHHHHTGGGGGG-

Nearest PDB structures (foldseek):
  1usg-assembly1_A  TM=4.796E-01  e=3.271E+00  Escherichia coli
  2lbp-assembly1_A  TM=4.950E-01  e=5.532E+00  Escherichia coli
  4u1x-assembly1_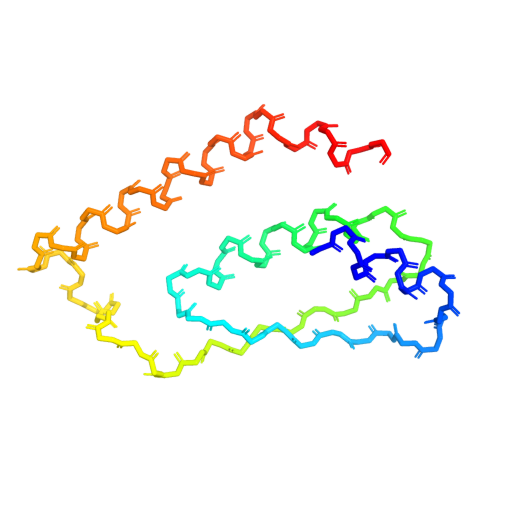B  TM=3.876E-01  e=2.515E+00  Rattus norvegicus
  5tpr-assembly1_B  TM=5.042E-01  e=5.532E+00  Trichormus variabilis ATCC 29413

Sequence (91 aa):
AVAVRDFLDHKPEADTLILVSSPAHMRRAALIFNRALRYQPVPVTIGCSPSSYSGFNPDKWWRRKEDIQSVMSEYLKICSFLLFEKRELKR

Solvent-accessible surface area (backbone atoms only — not comparable to full-atom values): 5497 Å² total; per-residue (Å²): 87,68,73,57,45,62,51,39,78,78,36,81,86,65,43,69,46,77,47,75,39,42,61,80,55,34,61,59,50,52,53,50,40,54,53,55,46,68,81,47,93,64,81,64,48,78,46,82,48,59,42,85,80,52,98,71,49,87,92,53,30,87,76,38,73,68,45,40,51,53,52,52,54,49,52,52,50,50,52,46,36,68,74,56,52,58,62,64,62,70,112

Radius of gyration: 15.15 Å; Cα contacts (8 Å, |Δi|>4): 85; chains: 1; bounding box: 42×17×36 Å